Protein AF-A0AAV1L0G5-F1 (afdb_monomer_lite)

pLDDT: mean 81.09, std 13.99, range [48.28, 94.19]

Structure (mmCIF, N/CA/C/O backbone):
data_AF-A0AAV1L0G5-F1
#
_entry.id   AF-A0AAV1L0G5-F1
#
loop_
_atom_site.group_PDB
_atom_site.id
_atom_site.type_symbol
_atom_s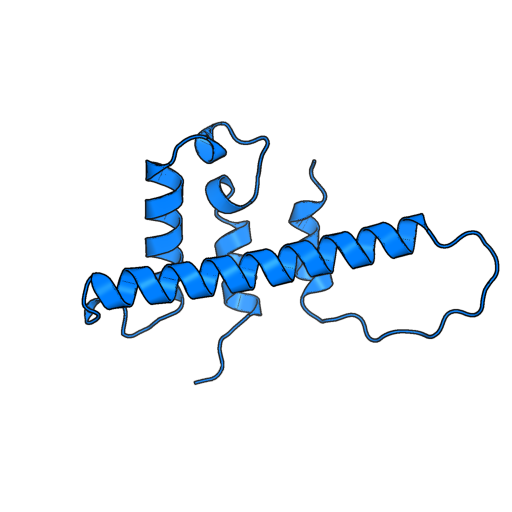ite.label_atom_id
_atom_site.label_alt_id
_atom_site.label_comp_id
_atom_site.label_asym_id
_atom_site.label_entity_id
_atom_site.label_seq_id
_atom_site.pdbx_PDB_ins_code
_atom_site.Cartn_x
_atom_site.Cartn_y
_atom_site.Cartn_z
_atom_site.occupancy
_atom_site.B_iso_or_equiv
_atom_site.auth_seq_id
_atom_site.auth_comp_id
_atom_site.auth_asym_id
_atom_site.auth_atom_id
_atom_site.pdbx_PDB_model_num
ATOM 1 N N . MET A 1 1 ? 9.515 -7.172 15.322 1.00 49.56 1 MET A N 1
ATOM 2 C CA . MET A 1 1 ? 8.973 -7.800 14.099 1.00 49.56 1 MET A CA 1
ATOM 3 C C . MET A 1 1 ? 9.481 -7.040 12.889 1.00 49.56 1 MET A C 1
ATOM 5 O O . MET A 1 1 ? 9.312 -5.827 12.825 1.00 49.56 1 MET A O 1
ATOM 9 N N . SER A 1 2 ? 10.179 -7.719 11.982 1.00 67.94 2 SER A N 1
ATOM 10 C CA . SER A 1 2 ? 10.547 -7.171 10.675 1.00 67.94 2 SER A CA 1
ATOM 11 C C . SER A 1 2 ? 9.310 -7.122 9.781 1.00 67.94 2 SER A C 1
ATOM 13 O O . SER A 1 2 ? 8.511 -8.050 9.790 1.00 67.94 2 SER A O 1
ATOM 15 N N . PHE A 1 3 ? 9.148 -6.046 9.015 1.00 81.00 3 PHE A N 1
ATOM 16 C CA . PHE A 1 3 ? 8.073 -5.943 8.030 1.00 81.00 3 PHE A CA 1
ATOM 17 C C . PHE A 1 3 ? 8.305 -6.949 6.895 1.00 81.00 3 PHE A C 1
ATOM 19 O O . PHE A 1 3 ? 9.317 -6.844 6.195 1.00 81.00 3 PHE A O 1
ATOM 26 N N . ASP A 1 4 ? 7.375 -7.883 6.704 1.00 87.94 4 ASP A N 1
ATOM 27 C CA . ASP A 1 4 ? 7.442 -8.877 5.634 1.00 87.94 4 ASP A CA 1
ATOM 28 C C . ASP A 1 4 ? 7.058 -8.241 4.292 1.00 87.94 4 ASP A C 1
ATOM 30 O O . ASP A 1 4 ? 5.891 -7.990 3.983 1.00 87.94 4 ASP A O 1
ATOM 34 N N . THR A 1 5 ? 8.082 -7.912 3.507 1.00 89.12 5 THR A N 1
ATOM 35 C CA . THR A 1 5 ? 7.903 -7.240 2.216 1.00 89.12 5 THR A CA 1
ATOM 36 C C . THR A 1 5 ? 7.426 -8.210 1.138 1.00 89.12 5 THR A C 1
ATOM 38 O O . THR A 1 5 ? 6.689 -7.788 0.252 1.00 89.12 5 THR A O 1
ATOM 41 N N . GLU A 1 6 ? 7.791 -9.492 1.218 1.00 90.06 6 GLU A N 1
ATOM 42 C CA . GLU A 1 6 ? 7.368 -10.508 0.247 1.00 90.06 6 GLU A CA 1
ATOM 43 C C . GLU A 1 6 ? 5.870 -10.753 0.380 1.00 90.06 6 GLU A C 1
ATOM 45 O O . GLU A 1 6 ? 5.125 -10.620 -0.593 1.00 90.06 6 GLU A O 1
ATOM 50 N N . ARG A 1 7 ? 5.404 -10.983 1.614 1.00 90.88 7 ARG A N 1
ATOM 51 C CA . ARG A 1 7 ? 3.975 -11.121 1.904 1.00 90.88 7 ARG A CA 1
ATOM 52 C C . ARG A 1 7 ? 3.198 -9.875 1.496 1.00 90.88 7 ARG A C 1
ATOM 54 O O . ARG A 1 7 ? 2.158 -9.989 0.856 1.00 90.88 7 ARG A O 1
ATOM 61 N N . PHE A 1 8 ? 3.728 -8.686 1.790 1.00 92.88 8 PHE A N 1
ATOM 62 C CA . PHE A 1 8 ? 3.107 -7.432 1.365 1.00 92.88 8 PHE A CA 1
ATOM 63 C C . PHE A 1 8 ? 2.940 -7.342 -0.158 1.00 92.88 8 PHE A C 1
ATOM 65 O O . PHE A 1 8 ? 1.867 -6.972 -0.626 1.00 92.88 8 PHE A O 1
ATOM 72 N N . ILE A 1 9 ? 3.964 -7.694 -0.943 1.00 92.12 9 ILE A N 1
ATOM 73 C CA . ILE A 1 9 ? 3.877 -7.651 -2.410 1.00 92.12 9 ILE A CA 1
ATOM 74 C C . ILE A 1 9 ? 2.841 -8.654 -2.928 1.00 92.12 9 ILE A C 1
ATOM 76 O O . ILE A 1 9 ? 2.031 -8.280 -3.777 1.00 92.12 9 ILE A O 1
ATOM 80 N N . SER A 1 10 ? 2.813 -9.874 -2.387 1.00 91.88 10 SER A N 1
ATOM 81 C CA . SER A 1 10 ? 1.831 -10.902 -2.759 1.00 91.88 10 SER A CA 1
ATOM 82 C C . SER A 1 10 ? 0.388 -10.450 -2.501 1.00 91.88 10 SER A C 1
ATOM 84 O O . SER A 1 10 ? -0.479 -10.599 -3.362 1.00 91.88 10 SER A O 1
ATOM 86 N N . GLU A 1 11 ? 0.118 -9.822 -1.352 1.00 93.56 11 GLU A N 1
ATOM 87 C CA . GLU A 1 11 ? -1.220 -9.302 -1.034 1.00 93.56 11 GLU A CA 1
ATOM 88 C C . GLU A 1 11 ? -1.644 -8.146 -1.949 1.00 93.56 11 GLU A C 1
ATOM 90 O O . GLU A 1 11 ? -2.821 -8.036 -2.311 1.00 93.56 11 GLU A O 1
ATOM 95 N N . ILE A 1 12 ? -0.698 -7.289 -2.349 1.00 91.69 12 ILE A N 1
ATOM 96 C CA . ILE A 1 12 ? -0.954 -6.213 -3.311 1.00 91.69 12 ILE A CA 1
ATOM 97 C C . ILE A 1 12 ? -1.223 -6.794 -4.700 1.00 91.69 12 ILE A C 1
ATOM 99 O O . ILE A 1 12 ? -2.163 -6.356 -5.358 1.00 91.69 12 ILE A O 1
ATOM 103 N N . GLN A 1 13 ? -0.449 -7.791 -5.141 1.00 91.06 13 GLN A N 1
ATOM 104 C CA . GLN A 1 13 ? -0.623 -8.443 -6.441 1.00 91.06 13 GLN A CA 1
ATOM 105 C C . GLN A 1 13 ? -2.052 -8.974 -6.621 1.00 91.06 13 GLN A C 1
ATOM 107 O O . GLN A 1 13 ? -2.666 -8.729 -7.661 1.00 91.06 13 GLN A O 1
ATOM 112 N N . ASN A 1 14 ? -2.613 -9.598 -5.583 1.00 89.69 14 ASN A N 1
ATOM 113 C CA . ASN A 1 14 ? -3.981 -10.127 -5.579 1.00 89.69 14 ASN A CA 1
ATOM 114 C C . ASN A 1 14 ? -5.080 -9.045 -5.616 1.00 89.69 14 ASN A C 1
ATOM 116 O O . ASN A 1 14 ? -6.250 -9.371 -5.798 1.00 89.69 14 ASN A O 1
ATOM 120 N N . ARG A 1 15 ? -4.732 -7.760 -5.457 1.00 89.75 15 ARG A N 1
ATOM 121 C CA . ARG A 1 15 ? -5.677 -6.634 -5.356 1.00 89.75 15 ARG A CA 1
ATOM 122 C C . ARG A 1 15 ? -5.469 -5.627 -6.491 1.00 89.75 15 ARG A C 1
ATOM 124 O O . ARG A 1 15 ? -4.858 -4.570 -6.288 1.00 89.75 15 ARG A O 1
ATOM 131 N N . PRO A 1 16 ? -5.993 -5.904 -7.702 1.00 84.31 16 PRO A N 1
ATOM 132 C CA . PRO A 1 16 ? -5.782 -5.059 -8.878 1.00 84.31 16 PRO A CA 1
ATOM 133 C C . PRO A 1 16 ? -6.269 -3.615 -8.688 1.00 84.31 16 PRO A C 1
ATOM 135 O O . PRO A 1 16 ? -5.669 -2.699 -9.238 1.00 84.31 16 PRO A O 1
ATOM 138 N N . CYS A 1 17 ? -7.264 -3.353 -7.840 1.00 85.88 17 CYS A N 1
ATOM 139 C CA . CYS A 1 17 ? -7.719 -1.992 -7.523 1.00 85.88 17 CYS A CA 1
ATOM 140 C C . CYS A 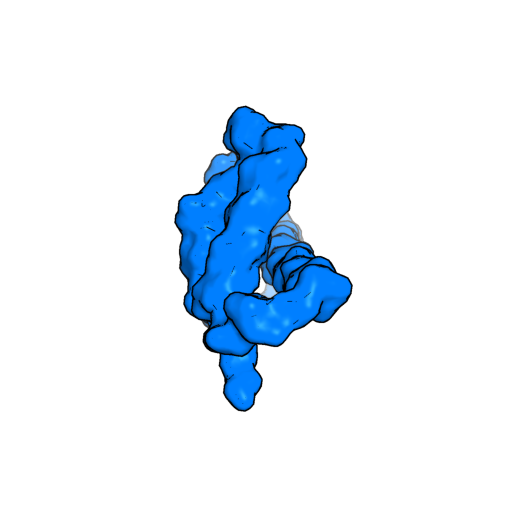1 17 ? -6.623 -1.082 -6.910 1.00 85.88 17 CYS A C 1
ATOM 142 O O . CYS A 1 17 ? -6.729 0.150 -6.952 1.00 85.88 17 CYS A O 1
ATOM 144 N N . ILE A 1 18 ? -5.546 -1.659 -6.358 1.00 86.38 18 ILE A N 1
ATOM 145 C CA . ILE A 1 18 ? -4.421 -0.911 -5.784 1.00 86.38 18 ILE A CA 1
ATOM 146 C C . ILE A 1 18 ? -3.398 -0.522 -6.855 1.00 86.38 18 ILE A C 1
ATOM 148 O O . ILE A 1 18 ? -2.893 0.609 -6.844 1.00 86.38 18 ILE A O 1
ATOM 152 N N . TRP A 1 19 ? -3.075 -1.439 -7.768 1.00 86.62 19 TRP A N 1
ATOM 153 C CA . TRP A 1 19 ? -1.929 -1.304 -8.670 1.00 86.62 19 TRP A CA 1
ATOM 154 C C . TRP A 1 19 ? -2.294 -1.236 -10.154 1.00 86.62 19 TRP A C 1
ATOM 156 O O . TRP A 1 19 ? -1.583 -0.570 -10.907 1.00 86.62 19 TRP A O 1
ATOM 166 N N . ASN A 1 20 ? -3.388 -1.871 -10.569 1.00 82.31 20 ASN A N 1
ATOM 167 C CA . ASN A 1 20 ? -3.796 -1.979 -11.961 1.00 82.31 20 ASN A CA 1
ATOM 168 C C . ASN A 1 20 ? -4.582 -0.734 -12.389 1.00 82.31 20 ASN A C 1
ATOM 170 O O . ASN A 1 20 ? -5.781 -0.640 -12.153 1.00 82.31 20 ASN A O 1
ATOM 174 N N . MET A 1 21 ? -3.908 0.213 -13.043 1.00 77.44 21 MET A N 1
ATOM 175 C CA . MET A 1 21 ? -4.527 1.452 -13.534 1.00 77.44 21 MET A CA 1
ATOM 176 C C . MET A 1 21 ? -5.550 1.226 -14.655 1.00 77.44 21 MET A C 1
ATOM 178 O O . MET A 1 21 ? -6.394 2.091 -14.869 1.00 77.44 21 MET A O 1
ATOM 182 N N . SER A 1 22 ? -5.486 0.083 -15.341 1.00 75.38 22 SER A N 1
ATOM 183 C CA . SER A 1 22 ? -6.424 -0.306 -16.398 1.00 75.38 22 SER A CA 1
ATOM 184 C C . SER A 1 22 ? -7.687 -0.979 -15.850 1.00 75.38 22 SER A C 1
ATOM 186 O O . SER A 1 22 ? -8.631 -1.198 -16.602 1.00 75.38 22 SER A O 1
ATOM 188 N N . SER A 1 23 ? -7.728 -1.315 -14.553 1.00 74.81 23 SER A N 1
ATOM 189 C CA . SER A 1 23 ? -8.936 -1.847 -13.918 1.00 74.81 23 SER A CA 1
ATOM 190 C C . SER A 1 23 ? -9.946 -0.729 -13.668 1.00 74.81 23 SER A C 1
ATOM 192 O O . SER A 1 23 ? -9.619 0.309 -13.091 1.00 74.81 23 SER A O 1
ATOM 194 N N . GLU A 1 24 ? -11.208 -0.972 -14.016 1.00 72.81 24 GLU A N 1
ATOM 195 C CA . GLU A 1 24 ? -12.327 -0.075 -13.712 1.00 72.81 24 GLU A CA 1
ATOM 196 C C . GLU A 1 24 ? -12.433 0.218 -12.201 1.00 72.81 24 GLU A C 1
ATOM 198 O O . GLU A 1 24 ? -12.792 1.321 -11.776 1.00 72.81 24 GLU A O 1
ATOM 203 N N . GLU A 1 25 ? -12.026 -0.739 -11.365 1.00 73.31 25 GLU A N 1
ATOM 204 C CA . GLU A 1 25 ? -12.042 -0.638 -9.905 1.00 73.31 25 GLU A CA 1
ATOM 205 C C . GLU A 1 25 ? -10.977 0.310 -9.347 1.00 73.31 25 GLU A C 1
ATOM 207 O O . GLU A 1 25 ? -11.143 0.838 -8.247 1.00 73.31 25 GLU A O 1
ATOM 212 N N . TYR A 1 26 ? -9.909 0.587 -10.102 1.00 72.88 26 TYR A N 1
ATOM 213 C CA . TYR A 1 26 ? -8.852 1.514 -9.686 1.00 72.88 26 TYR A CA 1
ATOM 214 C C . TYR A 1 26 ? -9.373 2.940 -9.478 1.00 72.88 26 TYR A C 1
ATOM 216 O O . TYR A 1 26 ? -8.869 3.684 -8.628 1.00 72.88 26 TYR A O 1
ATOM 224 N N . SER A 1 27 ? -10.403 3.310 -10.244 1.00 71.88 27 SER A N 1
ATOM 225 C CA . SER A 1 27 ? -11.078 4.605 -10.151 1.00 71.88 27 SER A CA 1
ATOM 226 C C . SER A 1 27 ? -11.979 4.718 -8.911 1.00 71.88 27 SER A C 1
ATOM 228 O O . SER A 1 27 ? -12.263 5.823 -8.437 1.00 71.88 27 SER A O 1
ATOM 230 N N . LYS A 1 28 ? -12.389 3.583 -8.325 1.00 82.25 28 LYS A N 1
ATOM 231 C CA . LYS A 1 28 ? -13.346 3.545 -7.219 1.00 82.25 28 LYS A CA 1
ATOM 232 C C . LYS A 1 28 ? -12.632 3.702 -5.875 1.00 82.25 28 LYS A C 1
ATOM 234 O O . LYS A 1 28 ? -12.110 2.752 -5.290 1.00 82.25 28 LYS A O 1
ATOM 239 N N . ARG A 1 29 ? -12.670 4.926 -5.337 1.00 79.56 29 ARG A N 1
ATOM 240 C CA . ARG A 1 29 ? -12.036 5.292 -4.051 1.00 79.56 29 ARG A CA 1
ATOM 241 C C . ARG A 1 29 ? -12.428 4.375 -2.887 1.00 79.56 29 ARG A C 1
ATOM 243 O O . ARG A 1 29 ? -11.571 4.044 -2.076 1.00 79.56 29 ARG A O 1
ATOM 250 N N . VAL A 1 30 ? -13.692 3.949 -2.832 1.00 83.88 30 VAL A N 1
ATOM 251 C CA . VAL A 1 30 ? -14.215 3.074 -1.769 1.00 83.88 30 VAL A CA 1
ATOM 252 C C . VAL A 1 30 ? -13.527 1.708 -1.786 1.00 83.88 30 VAL A C 1
ATOM 254 O O . VAL A 1 30 ? -13.009 1.271 -0.761 1.00 83.88 30 VAL A O 1
ATOM 257 N N . PHE A 1 31 ? -13.434 1.073 -2.957 1.00 83.50 31 PHE A N 1
ATOM 258 C CA . PHE A 1 31 ? -12.766 -0.222 -3.101 1.00 83.50 31 PHE A CA 1
ATOM 259 C C . PHE A 1 31 ? -11.283 -0.124 -2.762 1.00 83.50 31 PHE A C 1
ATOM 261 O O . PHE A 1 31 ? -10.759 -0.977 -2.049 1.00 83.50 31 PHE A O 1
ATOM 268 N N . LYS A 1 32 ? -10.623 0.955 -3.193 1.00 86.19 32 LYS A N 1
ATOM 269 C CA . LYS A 1 32 ? -9.214 1.196 -2.875 1.00 86.19 32 LYS A CA 1
ATOM 270 C C . LYS A 1 32 ? -8.981 1.311 -1.370 1.00 86.19 32 LYS A C 1
ATOM 272 O O . LYS A 1 32 ? -8.048 0.702 -0.859 1.00 86.19 32 LYS A O 1
ATOM 277 N N . GLN A 1 33 ? -9.828 2.060 -0.662 1.00 87.75 33 GLN A N 1
ATOM 278 C CA . GLN A 1 33 ? -9.740 2.193 0.792 1.00 87.75 33 GLN A CA 1
ATOM 279 C C . GLN A 1 33 ? -9.965 0.847 1.493 1.00 87.75 33 GLN A C 1
ATOM 281 O O . GLN A 1 33 ? -9.170 0.487 2.356 1.00 87.75 33 GLN A O 1
ATOM 286 N N . SER A 1 34 ? -10.996 0.091 1.095 1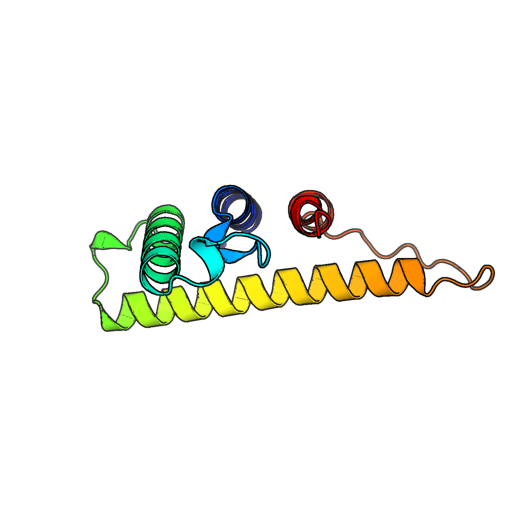.00 90.31 34 SER A N 1
ATOM 287 C CA . SER A 1 34 ? -11.282 -1.233 1.671 1.00 90.31 34 SER A CA 1
ATOM 288 C C . SER A 1 34 ? -10.107 -2.192 1.495 1.00 90.31 34 SER A C 1
ATOM 290 O O . SER A 1 34 ? -9.645 -2.794 2.456 1.00 90.31 34 SER A O 1
ATOM 292 N N . ASN A 1 35 ? -9.544 -2.250 0.288 1.00 91.81 35 ASN A N 1
ATOM 293 C CA . ASN A 1 35 ? -8.417 -3.127 -0.011 1.00 91.81 35 ASN A CA 1
ATOM 294 C C . ASN A 1 35 ? -7.155 -2.740 0.775 1.00 91.81 35 ASN A C 1
ATOM 296 O O . ASN A 1 35 ? -6.419 -3.615 1.219 1.00 91.81 35 ASN A O 1
ATOM 300 N N . TRP A 1 36 ? -6.909 -1.446 1.005 1.00 93.62 36 TRP A N 1
ATOM 301 C CA . TRP A 1 36 ? -5.820 -1.019 1.890 1.00 93.62 36 TRP A CA 1
ATOM 302 C C . TRP A 1 36 ? -6.052 -1.404 3.351 1.00 93.62 36 TRP A C 1
ATOM 304 O O . TRP A 1 36 ? -5.089 -1.767 4.022 1.00 93.62 36 TRP A O 1
ATOM 314 N N . ASN A 1 37 ? -7.295 -1.337 3.836 1.00 92.12 37 ASN A N 1
ATOM 315 C CA . ASN A 1 37 ? -7.639 -1.778 5.188 1.00 92.12 37 ASN A CA 1
ATOM 316 C C . ASN A 1 37 ? -7.403 -3.285 5.350 1.00 92.12 37 ASN A C 1
ATOM 318 O O . ASN A 1 37 ? -6.795 -3.692 6.331 1.00 92.12 37 ASN A O 1
ATOM 322 N N . GLU A 1 38 ? -7.827 -4.097 4.380 1.00 93.00 38 GLU A N 1
ATOM 323 C CA . GLU A 1 38 ? -7.601 -5.549 4.392 1.00 93.00 38 GLU A CA 1
ATOM 324 C C . GLU A 1 38 ? -6.112 -5.899 4.366 1.00 93.00 38 GLU A C 1
ATOM 326 O O . GLU A 1 38 ? -5.653 -6.726 5.146 1.00 93.00 38 GLU A O 1
ATOM 331 N N . VAL A 1 39 ? -5.329 -5.243 3.502 1.00 93.62 39 VAL A N 1
ATOM 332 C CA . VAL A 1 39 ? -3.874 -5.451 3.472 1.00 93.62 39 VAL A CA 1
ATOM 333 C C . VAL A 1 39 ? -3.250 -5.053 4.809 1.00 93.62 39 VAL A C 1
ATOM 335 O O . VAL A 1 39 ? -2.354 -5.738 5.289 1.00 93.62 39 VAL A O 1
ATOM 338 N N . ALA A 1 40 ? -3.710 -3.966 5.430 1.00 92.12 40 ALA A N 1
ATOM 339 C CA . ALA A 1 40 ? -3.210 -3.555 6.734 1.00 92.12 40 ALA A CA 1
ATOM 340 C C . ALA A 1 40 ? -3.555 -4.568 7.837 1.00 92.12 40 ALA A C 1
ATOM 342 O O . ALA A 1 40 ? -2.684 -4.860 8.646 1.00 92.12 40 ALA A O 1
ATOM 343 N N . ASP A 1 41 ? -4.754 -5.150 7.821 1.00 93.00 41 ASP A N 1
ATOM 344 C CA . ASP A 1 41 ? -5.178 -6.205 8.754 1.00 93.00 41 ASP A CA 1
ATOM 345 C C . ASP A 1 41 ? -4.336 -7.482 8.625 1.00 93.00 41 ASP A C 1
ATOM 347 O O . ASP A 1 41 ? -3.955 -8.094 9.615 1.00 93.00 41 ASP A O 1
ATOM 351 N N . ILE A 1 42 ? -3.960 -7.850 7.397 1.00 91.56 42 ILE A N 1
ATOM 352 C CA . ILE A 1 42 ? -3.116 -9.027 7.135 1.00 91.56 42 ILE A CA 1
ATOM 353 C C . ILE A 1 42 ? -1.656 -8.798 7.563 1.00 91.56 42 ILE A C 1
ATOM 355 O O . ILE A 1 42 ? -0.947 -9.748 7.903 1.00 91.56 42 ILE A O 1
ATOM 359 N N . ILE A 1 43 ? -1.182 -7.552 7.488 1.00 90.38 43 ILE A N 1
ATOM 360 C CA . ILE A 1 43 ? 0.219 -7.184 7.737 1.00 90.38 43 ILE A CA 1
ATOM 361 C C . ILE A 1 43 ? 0.472 -6.790 9.196 1.00 90.38 43 ILE A C 1
ATOM 363 O O . ILE A 1 43 ? 1.594 -6.946 9.683 1.00 90.38 43 ILE A O 1
ATOM 367 N N . TYR A 1 44 ? -0.536 -6.255 9.881 1.00 89.56 44 TYR A N 1
ATOM 368 C CA . TYR A 1 44 ? -0.448 -5.804 11.263 1.00 89.56 44 TYR A CA 1
ATOM 369 C C . TYR A 1 44 ? -1.339 -6.674 12.150 1.00 89.56 44 TYR A C 1
ATOM 371 O O . TYR A 1 44 ? -2.549 -6.492 12.182 1.00 89.56 44 TYR A O 1
ATOM 379 N N . ASP A 1 45 ? -0.734 -7.570 12.932 1.00 88.94 45 ASP A N 1
ATOM 380 C CA . ASP A 1 45 ? -1.470 -8.458 13.848 1.00 88.94 45 ASP A CA 1
ATOM 381 C C . ASP A 1 45 ? -2.295 -7.683 14.901 1.00 88.94 45 ASP A C 1
ATOM 383 O O . ASP A 1 45 ? -3.286 -8.181 15.431 1.00 88.94 45 ASP A O 1
ATOM 387 N N . ASP A 1 46 ? -1.895 -6.445 15.216 1.00 90.56 46 ASP A N 1
ATOM 388 C CA . ASP A 1 46 ? -2.576 -5.554 16.156 1.00 90.56 46 ASP A CA 1
ATOM 389 C C . ASP A 1 46 ? -3.670 -4.693 15.508 1.00 90.56 46 ASP A C 1
ATOM 391 O O . ASP A 1 46 ? -4.314 -3.913 16.212 1.00 90.56 46 ASP A O 1
ATOM 395 N N . TRP A 1 47 ? -3.925 -4.839 14.201 1.00 91.06 47 TRP A N 1
ATOM 396 C CA . TRP A 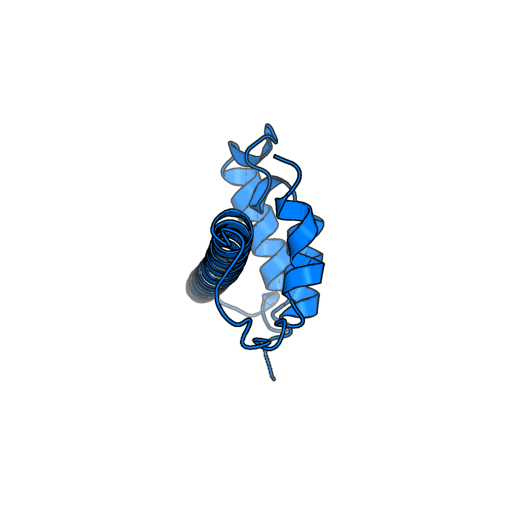1 47 ? -4.797 -3.954 13.426 1.00 91.06 47 TRP A CA 1
ATOM 397 C C . TRP A 1 47 ? -6.167 -3.733 14.061 1.00 91.06 47 TRP A C 1
ATOM 399 O O . TRP A 1 47 ? -6.603 -2.591 14.195 1.00 91.06 47 TRP A O 1
ATOM 409 N N . GLN A 1 48 ? -6.833 -4.797 14.509 1.00 90.12 48 GLN A N 1
ATOM 410 C CA . GLN A 1 48 ? -8.169 -4.709 15.109 1.00 90.12 48 GLN A CA 1
ATOM 411 C C . GLN A 1 48 ? -8.193 -3.877 16.399 1.00 90.12 48 GLN A C 1
ATOM 413 O O . GLN A 1 48 ? -9.192 -3.214 16.676 1.00 90.12 48 GLN A O 1
ATOM 418 N N . ASN A 1 49 ? -7.077 -3.833 17.129 1.00 92.56 49 ASN A N 1
ATOM 419 C CA . ASN A 1 49 ? -6.932 -3.101 18.388 1.00 92.56 49 ASN A CA 1
ATOM 420 C C . ASN A 1 49 ? -6.456 -1.652 18.195 1.00 92.56 49 ASN A C 1
ATOM 422 O O . ASN A 1 49 ? -6.394 -0.890 19.159 1.00 92.56 49 ASN A O 1
ATOM 426 N N . LEU A 1 50 ? -6.098 -1.255 16.970 1.00 91.62 50 LEU A N 1
ATOM 427 C CA . LEU A 1 50 ? -5.645 0.101 16.681 1.00 91.62 50 LEU A CA 1
ATOM 428 C C . LEU A 1 50 ? -6.817 1.082 16.585 1.00 91.62 50 LEU A C 1
ATOM 430 O O . LEU A 1 50 ? -7.830 0.826 15.931 1.00 91.62 50 LEU A O 1
ATOM 434 N N . GLU A 1 51 ? -6.619 2.270 17.153 1.00 93.88 51 GLU A N 1
ATOM 435 C CA . GLU A 1 51 ? -7.505 3.411 16.933 1.00 93.88 51 GLU A CA 1
ATOM 436 C C . GLU A 1 51 ? -7.514 3.845 15.465 1.00 93.88 51 GLU A C 1
ATOM 438 O O . GLU A 1 51 ? -6.498 3.765 14.767 1.00 93.88 51 GLU A O 1
ATOM 443 N N . GLU A 1 52 ? -8.632 4.419 15.022 1.00 90.94 52 GLU A N 1
ATOM 444 C CA . GLU A 1 52 ? -8.822 4.855 13.635 1.00 90.94 52 GLU A CA 1
ATOM 445 C C . GLU A 1 52 ? -7.722 5.821 13.161 1.00 90.94 52 GLU A C 1
ATOM 447 O O . GLU A 1 52 ? -7.154 5.655 12.083 1.00 90.94 52 GLU A O 1
ATOM 452 N N . ASN A 1 53 ? -7.312 6.781 13.996 1.00 93.12 53 ASN A N 1
ATOM 453 C CA . ASN A 1 53 ? -6.214 7.694 13.656 1.00 93.12 53 ASN A CA 1
ATOM 454 C C . ASN A 1 53 ? -4.887 6.962 13.405 1.00 93.12 53 ASN A C 1
ATOM 456 O O . ASN A 1 53 ? -4.104 7.355 12.533 1.00 93.12 53 ASN A O 1
ATOM 460 N N . THR A 1 54 ? -4.620 5.901 14.163 1.00 93.06 54 THR A N 1
ATOM 461 C CA . THR A 1 54 ? -3.409 5.089 14.018 1.00 93.06 54 THR A CA 1
ATOM 462 C C . THR A 1 54 ? -3.512 4.182 12.796 1.00 93.06 54 THR A C 1
ATOM 464 O O . THR A 1 54 ? -2.555 4.115 12.021 1.00 93.06 54 THR A O 1
ATOM 467 N N . LYS A 1 55 ? -4.684 3.587 12.547 1.00 93.19 55 LYS A N 1
ATOM 468 C CA . LYS A 1 55 ? -4.993 2.836 11.320 1.00 93.19 55 LYS A CA 1
ATOM 469 C C . LYS A 1 55 ? -4.715 3.668 10.069 1.00 93.19 55 LYS A C 1
ATOM 471 O O . LYS A 1 55 ? -3.953 3.250 9.197 1.00 93.19 55 LYS A O 1
ATOM 476 N N . GLN A 1 56 ? -5.218 4.901 10.029 1.00 92.38 56 GLN A N 1
ATOM 477 C CA . GLN A 1 56 ? -4.987 5.823 8.914 1.00 92.38 56 GLN A CA 1
ATOM 478 C C . GLN A 1 56 ? -3.498 6.149 8.708 1.00 92.38 56 GLN A C 1
ATOM 480 O O . GLN A 1 56 ? -3.034 6.240 7.569 1.00 92.38 56 GLN A O 1
ATOM 485 N N . LYS A 1 57 ? -2.714 6.300 9.785 1.00 94.19 57 LYS A N 1
ATOM 486 C CA . LYS A 1 57 ? -1.255 6.502 9.686 1.00 94.19 57 LYS A CA 1
ATOM 487 C C . LYS A 1 57 ? -0.549 5.270 9.113 1.00 94.19 57 LYS A C 1
ATOM 489 O O . LYS A 1 57 ? 0.236 5.406 8.179 1.00 94.19 57 LYS A O 1
ATOM 494 N N . ARG A 1 58 ? -0.876 4.073 9.609 1.00 93.19 58 ARG A N 1
ATOM 495 C CA . ARG A 1 58 ? -0.310 2.802 9.128 1.00 93.19 58 ARG A CA 1
ATOM 496 C C . ARG A 1 58 ? -0.609 2.560 7.649 1.00 93.19 58 ARG A C 1
ATOM 498 O O . ARG A 1 58 ? 0.294 2.207 6.897 1.00 93.19 58 ARG A O 1
ATOM 505 N N . ILE A 1 59 ? -1.834 2.838 7.200 1.00 93.94 59 ILE A N 1
ATOM 506 C CA . ILE A 1 59 ? -2.195 2.756 5.776 1.00 93.94 59 ILE A CA 1
ATOM 507 C C . ILE A 1 59 ? -1.345 3.709 4.936 1.00 93.94 59 ILE A C 1
ATOM 509 O O . ILE A 1 59 ? -0.831 3.310 3.891 1.00 93.94 59 ILE A O 1
ATOM 513 N N . LYS A 1 60 ? -1.150 4.958 5.380 1.00 93.62 60 LYS A N 1
ATOM 514 C CA . LYS A 1 60 ? -0.286 5.916 4.668 1.00 93.62 60 LYS A CA 1
ATOM 515 C C . LYS A 1 60 ? 1.155 5.413 4.561 1.00 93.62 60 LYS A C 1
ATOM 517 O O . LYS A 1 60 ? 1.780 5.580 3.512 1.00 93.62 60 LYS A O 1
ATOM 522 N N . ASP A 1 61 ? 1.668 4.760 5.600 1.00 93.38 61 ASP A N 1
ATOM 523 C CA . ASP A 1 61 ? 3.000 4.152 5.575 1.00 93.38 61 ASP A CA 1
ATOM 524 C C . ASP A 1 61 ? 3.082 2.987 4.575 1.00 93.38 61 ASP A C 1
ATOM 526 O O . ASP A 1 61 ? 4.045 2.911 3.804 1.00 93.38 61 ASP A O 1
ATOM 530 N N . LEU A 1 62 ? 2.062 2.121 4.521 1.00 93.19 62 LEU A N 1
ATOM 531 C CA . LEU A 1 62 ? 1.958 1.051 3.520 1.00 93.19 62 LEU A CA 1
ATOM 532 C C . LEU A 1 62 ? 1.906 1.612 2.095 1.00 93.19 62 LEU A C 1
ATOM 534 O O . LEU A 1 62 ? 2.641 1.158 1.218 1.00 93.19 62 LEU A O 1
ATOM 538 N N . GLN A 1 63 ? 1.102 2.651 1.867 1.00 92.75 63 GLN A N 1
ATOM 539 C CA . GLN A 1 63 ? 1.014 3.335 0.577 1.00 92.75 63 GLN A CA 1
ATOM 540 C C . GLN A 1 63 ? 2.359 3.939 0.162 1.00 92.75 63 GLN A C 1
ATOM 542 O O . GLN A 1 63 ? 2.767 3.820 -0.995 1.00 92.75 63 GLN A O 1
ATOM 547 N N . LYS A 1 64 ? 3.084 4.558 1.103 1.00 92.88 64 LYS A N 1
ATOM 548 C CA . LYS A 1 64 ? 4.422 5.113 0.859 1.00 92.88 64 LYS A CA 1
ATOM 549 C C . LYS A 1 64 ? 5.435 4.018 0.520 1.00 92.88 64 LYS A C 1
ATOM 551 O O . LYS A 1 64 ? 6.222 4.195 -0.411 1.00 92.88 64 LYS A O 1
ATOM 556 N N . LYS A 1 65 ? 5.399 2.884 1.227 1.00 91.62 65 LYS A N 1
ATOM 557 C CA . LYS A 1 65 ? 6.222 1.700 0.922 1.00 91.62 65 LYS A CA 1
ATOM 558 C C . LYS A 1 65 ? 5.920 1.150 -0.469 1.00 91.62 65 LYS A C 1
ATOM 560 O O . LYS A 1 65 ? 6.847 0.950 -1.250 1.00 91.62 65 LYS A O 1
ATOM 565 N N . TRP A 1 66 ? 4.643 0.976 -0.804 1.00 93.06 66 TRP A N 1
ATOM 566 C CA . TRP A 1 66 ? 4.216 0.519 -2.125 1.00 93.06 66 TRP A CA 1
ATOM 567 C C . TRP A 1 66 ? 4.675 1.458 -3.241 1.00 93.06 66 TRP A C 1
ATOM 569 O O . TRP A 1 66 ? 5.232 1.006 -4.240 1.00 93.06 66 TRP A O 1
ATOM 579 N N . LYS A 1 67 ? 4.527 2.775 -3.047 1.00 90.31 67 LYS A N 1
ATOM 580 C CA . LYS A 1 67 ? 5.061 3.771 -3.981 1.00 90.31 67 LYS A CA 1
ATOM 581 C C . LYS A 1 67 ? 6.565 3.583 -4.189 1.00 90.31 67 LYS A C 1
ATOM 583 O O . LYS A 1 67 ? 7.009 3.546 -5.329 1.00 90.31 67 LYS A O 1
ATOM 588 N N . GLY A 1 68 ? 7.331 3.401 -3.113 1.00 89.75 68 GLY A N 1
ATOM 589 C CA . GLY A 1 68 ? 8.769 3.134 -3.195 1.00 89.75 68 GLY A CA 1
ATOM 590 C C . GLY A 1 68 ? 9.113 1.875 -4.000 1.00 89.75 68 GLY A C 1
ATOM 591 O O . GLY A 1 68 ? 10.016 1.922 -4.833 1.00 89.75 68 GLY A O 1
ATOM 592 N N . LEU A 1 69 ? 8.376 0.776 -3.805 1.00 90.19 69 LEU A N 1
ATOM 593 C CA . LEU A 1 69 ? 8.549 -0.471 -4.566 1.00 90.19 69 LEU A CA 1
ATOM 594 C C . LEU A 1 69 ? 8.242 -0.279 -6.058 1.00 90.19 69 LEU A C 1
ATOM 596 O O . LEU A 1 69 ? 9.022 -0.700 -6.912 1.00 90.19 69 LEU A O 1
ATOM 600 N N . ARG A 1 70 ? 7.146 0.415 -6.379 1.00 87.56 70 ARG A N 1
ATOM 601 C CA . ARG A 1 70 ? 6.764 0.723 -7.763 1.00 87.56 70 ARG A CA 1
ATOM 602 C C . ARG A 1 70 ? 7.767 1.654 -8.448 1.00 87.56 70 ARG A C 1
ATOM 604 O O . ARG A 1 70 ? 8.133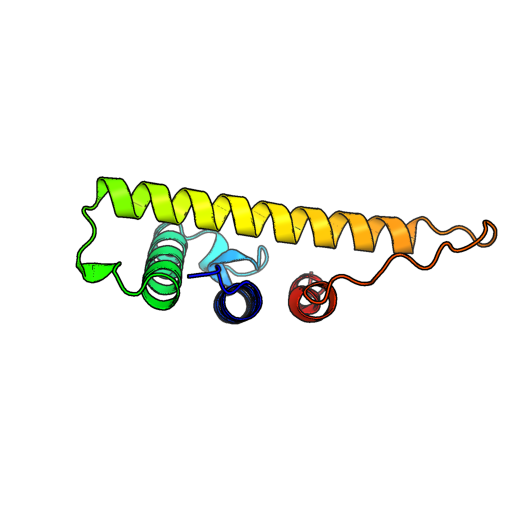 1.418 -9.602 1.00 87.56 70 ARG A O 1
ATOM 611 N N . ASP A 1 71 ? 8.22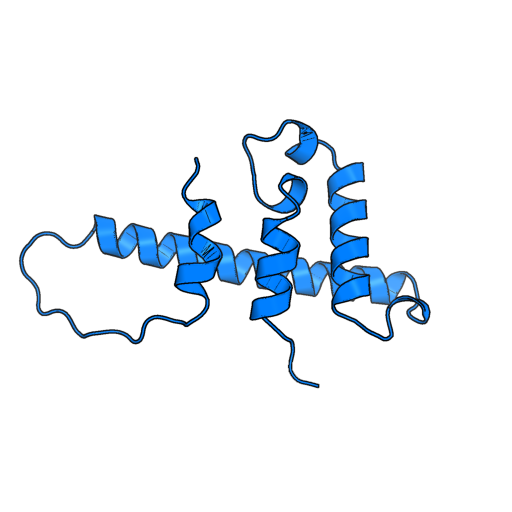6 2.690 -7.748 1.00 86.56 71 ASP A N 1
ATOM 612 C CA . ASP A 1 71 ? 9.242 3.624 -8.241 1.00 86.56 71 ASP A CA 1
ATOM 613 C C . ASP A 1 71 ? 10.564 2.888 -8.497 1.00 86.56 71 ASP A C 1
ATOM 615 O O . ASP A 1 71 ? 11.208 3.105 -9.524 1.00 86.56 71 ASP A O 1
ATOM 619 N N . TYR A 1 72 ? 10.952 1.983 -7.592 1.00 85.69 72 TYR A N 1
ATOM 620 C CA . TYR A 1 72 ? 12.115 1.119 -7.766 1.00 85.69 72 TYR A CA 1
ATOM 621 C C . TYR A 1 72 ? 11.978 0.233 -9.015 1.00 85.69 72 TYR A C 1
ATOM 623 O O . TYR A 1 72 ? 12.843 0.302 -9.886 1.00 85.69 72 TYR A O 1
ATOM 631 N N . HIS A 1 73 ? 10.874 -0.507 -9.166 1.00 86.12 73 HIS A N 1
ATOM 632 C CA . HIS A 1 73 ? 10.625 -1.351 -10.343 1.00 86.12 73 HIS A CA 1
ATOM 633 C C . HIS A 1 73 ? 10.657 -0.548 -11.655 1.00 86.12 73 HIS A C 1
ATOM 635 O O . HIS A 1 73 ? 11.300 -0.948 -12.623 1.00 86.12 73 HIS A O 1
ATOM 641 N N . THR A 1 74 ? 10.034 0.634 -11.678 1.00 83.19 74 THR A N 1
ATOM 642 C CA . THR A 1 74 ? 10.025 1.518 -12.858 1.00 83.19 74 THR A CA 1
ATOM 643 C C . THR A 1 74 ? 11.435 1.992 -13.224 1.00 83.19 74 THR A C 1
ATOM 645 O O . THR A 1 74 ? 11.799 2.021 -14.399 1.00 83.19 74 THR A O 1
ATOM 648 N N . ARG A 1 75 ? 12.265 2.339 -12.229 1.00 82.62 75 ARG A N 1
ATOM 649 C CA . ARG A 1 75 ? 13.664 2.737 -12.456 1.00 82.62 75 ARG A CA 1
ATOM 650 C C . ARG A 1 75 ? 14.505 1.599 -13.019 1.00 82.62 75 ARG A C 1
ATOM 652 O O . ARG A 1 75 ? 15.330 1.862 -13.889 1.00 82.62 75 ARG A O 1
ATOM 659 N N . GLU A 1 76 ? 14.323 0.376 -12.529 1.00 81.88 76 GLU A N 1
ATOM 660 C CA . GLU A 1 76 ? 15.053 -0.786 -13.048 1.00 81.88 76 GLU A CA 1
ATOM 661 C C . GLU A 1 76 ? 14.628 -1.094 -14.491 1.00 81.88 76 GLU A C 1
ATOM 663 O O . GLU A 1 76 ? 15.491 -1.178 -15.360 1.00 81.88 76 GLU A O 1
ATOM 668 N N . LYS A 1 77 ? 13.320 -1.093 -14.788 1.00 76.31 77 LYS A N 1
ATOM 669 C CA . LYS A 1 77 ? 12.800 -1.254 -16.158 1.00 76.31 77 LYS A CA 1
ATOM 670 C C . LYS A 1 77 ? 13.359 -0.205 -17.129 1.00 76.31 77 LYS A C 1
ATOM 672 O O . LYS A 1 77 ? 13.769 -0.528 -18.242 1.00 76.31 77 LYS A O 1
ATOM 677 N N . ASN A 1 78 ? 13.422 1.056 -16.700 1.00 73.12 78 ASN A N 1
ATOM 678 C CA . ASN A 1 78 ? 13.966 2.132 -17.529 1.00 73.12 78 ASN A CA 1
ATOM 679 C C . ASN A 1 78 ? 15.475 1.977 -17.770 1.00 73.12 78 ASN A C 1
ATOM 681 O O . ASN A 1 78 ? 15.947 2.316 -18.854 1.00 73.12 78 ASN A O 1
ATOM 685 N N . LYS A 1 79 ? 16.236 1.440 -16.807 1.00 69.88 79 LYS A N 1
ATOM 686 C CA . LYS A 1 79 ? 17.659 1.131 -17.014 1.00 69.88 79 LYS A CA 1
ATOM 687 C C . LYS A 1 79 ? 17.848 0.041 -18.055 1.00 69.88 79 LYS A C 1
ATOM 689 O O . LYS A 1 79 ? 18.676 0.245 -18.933 1.00 69.88 79 LYS A O 1
ATOM 694 N N . ASP A 1 80 ? 17.061 -1.034 -18.009 1.00 60.97 80 ASP A N 1
ATOM 695 C CA . ASP A 1 80 ? 17.129 -2.104 -19.015 1.00 60.97 80 ASP A CA 1
ATOM 696 C C . ASP A 1 80 ? 16.830 -1.574 -20.425 1.00 60.97 80 ASP A C 1
ATOM 698 O O . ASP A 1 80 ? 17.542 -1.900 -21.371 1.00 60.97 80 ASP A O 1
ATOM 702 N N . SER A 1 81 ? 15.864 -0.658 -20.568 1.00 57.34 81 SER A N 1
ATOM 703 C CA . SER A 1 81 ? 15.581 0.005 -21.855 1.00 57.34 81 SER A CA 1
ATOM 704 C C . SER A 1 81 ? 16.662 1.005 -22.308 1.00 57.34 81 SER A C 1
ATOM 706 O O . SER A 1 81 ? 16.741 1.360 -23.482 1.00 57.34 81 SER A O 1
ATOM 708 N N . SER A 1 82 ? 17.501 1.471 -21.375 1.00 52.81 82 SER A N 1
ATOM 709 C CA . SER A 1 82 ? 18.543 2.484 -21.578 1.00 52.81 82 SER A CA 1
ATOM 710 C C . SER A 1 82 ? 19.938 1.885 -21.798 1.00 52.81 82 SER A C 1
ATOM 712 O O . SER A 1 82 ? 20.864 2.645 -22.109 1.00 52.81 82 SER A O 1
ATOM 714 N N . VAL A 1 83 ? 20.132 0.568 -21.658 1.00 52.94 83 VAL A N 1
ATOM 715 C CA . VAL A 1 83 ? 21.410 -0.073 -22.003 1.00 52.94 83 VAL A CA 1
ATOM 716 C C . VAL A 1 83 ? 21.530 -0.149 -23.526 1.00 52.94 83 VAL A C 1
ATOM 718 O O . VAL A 1 83 ? 21.246 -1.161 -24.158 1.00 52.94 83 VAL A O 1
ATOM 721 N N . LYS A 1 84 ? 21.982 0.951 -24.135 1.00 48.44 84 LYS A N 1
ATOM 722 C CA . LYS A 1 84 ? 22.633 0.909 -25.447 1.00 48.44 84 LYS A CA 1
ATOM 723 C C . LYS A 1 84 ? 23.831 -0.037 -25.342 1.00 48.44 84 LYS A C 1
ATOM 725 O O . LYS A 1 84 ? 24.621 0.075 -24.405 1.00 48.44 84 LYS A O 1
ATOM 730 N N . SER A 1 85 ? 23.941 -0.969 -26.287 1.00 53.44 85 SER A N 1
ATOM 731 C CA . SER A 1 85 ? 25.039 -1.928 -26.416 1.00 53.44 85 SER A CA 1
ATOM 732 C C . SER A 1 85 ? 26.393 -1.234 -26.244 1.00 53.44 85 SER A C 1
ATOM 734 O O . SER A 1 85 ? 26.813 -0.476 -27.110 1.00 53.44 85 SER A O 1
ATOM 736 N N . GLY A 1 86 ? 27.066 -1.476 -25.120 1.00 52.28 86 GLY A N 1
ATOM 737 C CA . GLY A 1 86 ? 28.416 -0.972 -24.871 1.00 52.28 86 GLY A CA 1
ATOM 738 C C . GLY A 1 86 ? 28.518 -0.032 -23.677 1.00 52.28 86 GLY A C 1
ATOM 739 O O . GLY A 1 86 ? 28.610 1.176 -23.845 1.00 52.28 86 GLY A O 1
ATOM 740 N N . SER A 1 87 ? 28.555 -0.591 -22.467 1.00 48.28 87 SER A N 1
ATOM 741 C CA . SER A 1 87 ? 29.319 -0.071 -21.320 1.00 48.28 87 SER A CA 1
ATOM 742 C C . SER A 1 87 ? 29.254 -1.090 -20.183 1.00 48.28 87 SER A C 1
ATOM 744 O O . SER A 1 87 ? 28.186 -1.619 -19.883 1.00 48.28 87 SER A O 1
ATOM 746 N N . GLY A 1 88 ? 30.413 -1.408 -19.602 1.00 51.41 88 GLY A N 1
ATOM 747 C CA . GLY A 1 88 ? 30.643 -2.518 -18.672 1.00 51.41 88 GLY A CA 1
ATOM 748 C C . GLY A 1 88 ? 29.552 -2.710 -17.615 1.00 51.41 88 GLY A C 1
ATOM 749 O O . GLY A 1 88 ? 29.346 -1.870 -16.738 1.00 51.41 88 GLY A O 1
ATOM 750 N N . ALA A 1 89 ? 28.876 -3.857 -17.686 1.00 50.88 89 ALA A N 1
ATOM 751 C CA . ALA A 1 89 ? 27.840 -4.247 -16.744 1.00 50.88 89 ALA A CA 1
ATOM 752 C C . ALA A 1 89 ? 28.455 -4.538 -15.367 1.00 50.88 89 ALA A C 1
ATOM 754 O O . ALA A 1 89 ? 28.972 -5.626 -15.106 1.00 50.88 89 ALA A O 1
ATOM 755 N N . THR A 1 90 ? 28.360 -3.580 -14.445 1.00 50.03 90 THR A N 1
ATOM 756 C CA . THR A 1 90 ? 28.466 -3.903 -13.021 1.00 50.03 90 THR A CA 1
ATOM 757 C C . THR A 1 90 ? 27.197 -4.661 -12.646 1.00 50.03 90 THR A C 1
ATOM 759 O O . THR A 1 90 ? 26.106 -4.094 -12.637 1.00 50.03 90 THR A O 1
ATOM 762 N N . LYS A 1 91 ? 27.323 -5.971 -12.393 1.00 52.75 91 LYS A N 1
ATOM 763 C CA . LYS A 1 91 ? 26.231 -6.832 -11.913 1.00 52.75 91 LYS A CA 1
ATOM 764 C C . LYS A 1 91 ? 25.712 -6.279 -10.581 1.00 52.75 91 LYS A C 1
ATOM 766 O O . LYS A 1 91 ? 26.210 -6.639 -9.515 1.00 52.75 91 LYS A O 1
ATOM 771 N N . LYS A 1 92 ? 24.742 -5.362 -10.624 1.00 55.47 92 LYS A N 1
ATOM 772 C CA . LYS A 1 92 ? 24.036 -4.913 -9.425 1.00 55.47 92 LYS A CA 1
ATOM 773 C C . LYS A 1 92 ? 23.173 -6.065 -8.940 1.00 55.47 92 LYS A C 1
ATOM 775 O O . LYS A 1 92 ? 22.526 -6.745 -9.732 1.00 55.47 92 LYS A O 1
ATOM 780 N N . ARG A 1 93 ? 23.227 -6.314 -7.632 1.00 53.47 93 ARG A N 1
ATOM 781 C CA . ARG A 1 93 ? 22.443 -7.366 -6.988 1.00 53.47 93 ARG A CA 1
ATOM 782 C C . ARG A 1 93 ? 20.971 -7.127 -7.317 1.00 53.47 93 ARG A C 1
ATOM 784 O O . ARG A 1 93 ? 20.442 -6.080 -6.950 1.00 53.47 93 ARG A O 1
ATOM 791 N N . LYS A 1 94 ? 20.344 -8.078 -8.017 1.00 58.25 94 LYS A N 1
ATOM 792 C CA . LYS A 1 94 ? 18.887 -8.118 -8.158 1.00 58.25 94 LYS A CA 1
ATOM 793 C C . LYS A 1 94 ? 18.306 -8.058 -6.751 1.00 58.25 94 LYS A C 1
ATOM 795 O O . LYS A 1 94 ? 18.701 -8.847 -5.892 1.00 58.25 94 LYS A O 1
ATOM 800 N N . THR A 1 95 ? 17.443 -7.085 -6.486 1.00 63.06 95 THR A N 1
ATOM 801 C CA . THR A 1 95 ? 16.669 -7.131 -5.248 1.00 63.06 95 THR A CA 1
ATOM 802 C C . THR A 1 95 ? 15.690 -8.302 -5.364 1.00 63.06 95 THR A C 1
ATOM 804 O O . THR A 1 95 ? 15.136 -8.511 -6.446 1.00 63.06 95 THR A O 1
ATOM 807 N N . PRO A 1 96 ? 15.475 -9.080 -4.291 1.00 74.88 96 PRO A N 1
ATOM 808 C CA . PRO A 1 96 ? 14.623 -10.274 -4.343 1.00 74.88 96 PRO A CA 1
ATOM 809 C C . PRO A 1 96 ? 13.176 -9.945 -4.748 1.00 74.88 96 PRO A C 1
ATOM 811 O O . PRO A 1 96 ? 12.480 -10.763 -5.331 1.00 74.88 96 PRO A O 1
ATOM 814 N N . TYR A 1 97 ? 12.748 -8.704 -4.514 1.00 82.75 97 TYR A N 1
ATOM 815 C CA . TYR A 1 97 ? 11.402 -8.224 -4.810 1.00 82.75 97 TYR A CA 1
ATOM 816 C C . TYR A 1 97 ? 11.160 -7.898 -6.285 1.00 82.75 97 TYR A C 1
ATOM 818 O O . TYR A 1 97 ? 10.010 -7.709 -6.671 1.00 82.75 97 TYR A O 1
ATOM 826 N N . LEU A 1 98 ? 12.207 -7.785 -7.112 1.00 81.56 98 LEU A N 1
ATOM 827 C CA . LEU A 1 98 ? 12.042 -7.381 -8.510 1.00 81.56 98 LEU A CA 1
ATOM 828 C C . LEU A 1 98 ? 11.208 -8.406 -9.290 1.00 81.56 98 LEU A C 1
ATOM 830 O O . LEU A 1 98 ? 10.273 -8.016 -9.986 1.00 81.56 98 LEU A O 1
ATOM 834 N N . ASP A 1 99 ? 11.492 -9.697 -9.097 1.00 83.19 99 ASP A N 1
ATOM 835 C CA . ASP A 1 99 ? 10.762 -10.786 -9.753 1.00 83.19 99 ASP A CA 1
ATOM 836 C C . ASP A 1 99 ? 9.290 -10.826 -9.296 1.00 83.19 99 ASP A C 1
ATOM 838 O O . ASP A 1 99 ? 8.389 -11.056 -10.102 1.00 83.19 99 ASP A O 1
ATOM 842 N N . MET A 1 100 ? 9.023 -10.507 -8.022 1.00 86.75 100 MET A N 1
ATOM 843 C CA . MET A 1 100 ? 7.659 -10.417 -7.483 1.00 86.75 100 MET A CA 1
ATOM 844 C C . MET A 1 100 ? 6.877 -9.218 -8.031 1.00 86.75 100 MET A C 1
ATOM 846 O O . MET A 1 100 ? 5.655 -9.232 -8.001 1.00 86.75 100 MET A O 1
ATOM 850 N N . LEU A 1 101 ? 7.546 -8.177 -8.535 1.00 88.12 101 LEU A N 1
ATOM 851 C CA . LEU A 1 101 ? 6.906 -6.977 -9.087 1.00 88.12 101 LEU A CA 1
ATOM 852 C C . LEU A 1 101 ? 6.619 -7.088 -10.595 1.00 88.12 101 LEU A C 1
ATOM 854 O O . LEU A 1 101 ? 6.039 -6.166 -11.167 1.00 88.12 101 LEU A O 1
ATOM 858 N N . HIS A 1 102 ? 6.949 -8.215 -11.240 1.00 85.69 102 HIS A N 1
ATOM 859 C CA . HIS A 1 102 ? 6.729 -8.423 -12.676 1.00 85.69 102 HIS A CA 1
ATOM 860 C C . HIS A 1 102 ? 5.264 -8.302 -13.117 1.00 85.69 102 HIS A C 1
ATOM 862 O O . HIS A 1 102 ? 5.017 -7.958 -14.273 1.00 85.69 102 HIS A O 1
ATOM 868 N N . PHE A 1 103 ? 4.287 -8.511 -12.227 1.00 85.06 103 PHE A N 1
ATOM 869 C CA . PHE A 1 103 ? 2.870 -8.290 -12.548 1.00 85.06 103 PHE A CA 1
ATOM 870 C C . PHE A 1 103 ? 2.565 -6.829 -12.928 1.00 85.06 103 PHE A C 1
ATOM 872 O O . PHE A 1 103 ? 1.589 -6.560 -13.621 1.00 85.06 103 PHE A O 1
ATOM 879 N N . LEU A 1 104 ? 3.431 -5.881 -12.552 1.00 84.62 104 LEU A N 1
ATOM 880 C CA . LEU A 1 104 ? 3.347 -4.482 -12.973 1.00 84.62 104 LEU A CA 1
ATOM 881 C C . LEU A 1 104 ? 3.748 -4.257 -14.440 1.00 84.62 104 LEU A C 1
ATOM 883 O O . LEU A 1 104 ? 3.723 -3.119 -14.898 1.00 84.62 104 LEU A O 1
ATOM 887 N N . ASN A 1 105 ? 4.160 -5.292 -15.176 1.00 79.25 105 ASN A N 1
ATOM 888 C CA . ASN A 1 105 ? 4.486 -5.183 -16.599 1.00 79.25 105 ASN A CA 1
ATOM 889 C C . ASN A 1 105 ? 3.285 -5.374 -17.529 1.00 79.25 105 ASN A C 1
ATOM 891 O O . ASN A 1 105 ? 3.443 -5.170 -18.727 1.00 79.25 105 ASN A O 1
ATOM 895 N N . VAL A 1 106 ? 2.113 -5.741 -17.007 1.00 65.81 106 VAL A N 1
ATOM 896 C CA . VAL A 1 106 ? 0.918 -6.067 -17.806 1.00 65.81 106 VAL A CA 1
ATOM 897 C C . VAL A 1 106 ? 0.123 -4.802 -18.203 1.00 65.81 106 VAL A C 1
ATOM 899 O O . VAL A 1 106 ? -1.103 -4.804 -18.173 1.00 65.81 106 VAL A O 1
ATOM 902 N N . PHE A 1 107 ? 0.808 -3.706 -18.552 1.00 53.44 107 PHE A N 1
ATOM 903 C CA . PHE A 1 107 ? 0.191 -2.459 -19.032 1.00 53.44 107 PHE A CA 1
ATOM 904 C C . PHE A 1 107 ? 0.623 -2.136 -20.454 1.00 53.44 107 PHE A C 1
ATOM 906 O O . PHE A 1 107 ? 1.852 -2.180 -20.702 1.00 53.44 107 PHE A O 1
#

Organism: NCBI:txid213953

InterPro domains:
  IPR006578 MADF domain [PF10545] (8-104)
  IPR006578 MADF domain [PS51029] (7-107)
  IPR039353 Transcription factor Adf-1 [PTHR12243] (5-105)

Secondary structure (DSSP, 8-state):
----HHHHHHHHHT-HHHH-TTSGGGG-HHHHHHHHHHHHHHH-TTGGGS-HHHHHHHHHHHHHHHHHHHHHHHHHHHHHHH--S-S----PPPPTHHHHTGGGG--

Sequence (107 aa):
MSFDTERFISEIQNRPCIWNMSSEEYSKRVFKQSNWNEVADIIYDDWQNLEENTKQKRIKDLQKKWKGLRDYHTREKNKDSSVKSGSGATKKRKTPYLDMLHFLNVF

Foldseek 3Di:
DDQDVLLLLVLVLVQCLQQPPVDPNVPPPVSNVVSLLVSLVVRDVCSVVDDPVVSVVSSVVSNVVVVVLVVVLVVVVVVVVVPDPDDDDPPDDDDPCNVSCCSSVPD

Radius of gyration: 16.32 Å; chains: 1; bounding box: 45×19×45 Å